Protein AF-A0A0C2YK80-F1 (afdb_monomer_lite)

Foldseek 3Di:
DVVVVVLVVLLLVLLCVVDVVSVDPDPDPPVVNVVVSLVSVLVVVVCCVVPVPPDDVVSVVSNVVVCPVPPPDDPDPPPDPDCPPVNVVVVVVVVVVVVVVVVVVVVVVVVVVVVVVD

pLDDT: mean 72.71, std 15.1, range [37.66, 96.31]

Radius of gyration: 19.35 Å; chains: 1; bounding box: 44×36×54 Å

Structure (mmCIF, N/CA/C/O backbone):
data_AF-A0A0C2YK80-F1
#
_entry.id   AF-A0A0C2YK80-F1
#
loop_
_atom_site.group_PDB
_atom_site.id
_atom_site.type_symbol
_atom_site.label_atom_id
_atom_site.label_alt_id
_atom_site.label_comp_id
_atom_site.label_asym_id
_atom_site.label_entity_id
_atom_site.label_seq_id
_atom_site.pdbx_PDB_ins_code
_atom_site.Cartn_x
_atom_site.Cartn_y
_atom_site.Cartn_z
_atom_site.occupancy
_atom_site.B_iso_or_equiv
_atom_site.auth_seq_id
_atom_site.auth_comp_id
_atom_site.auth_asym_id
_atom_site.auth_atom_id
_atom_site.pdbx_PDB_model_num
ATOM 1 N N . HIS A 1 1 ? 8.379 7.879 15.419 1.00 61.19 1 HIS A N 1
ATOM 2 C CA . HIS A 1 1 ? 7.006 7.508 15.015 1.00 61.19 1 HIS A CA 1
ATOM 3 C C . HIS A 1 1 ? 6.511 8.327 13.819 1.00 61.19 1 HIS A C 1
ATOM 5 O O . HIS A 1 1 ? 5.938 7.740 12.913 1.00 61.19 1 HIS A O 1
ATOM 11 N N . SER A 1 2 ? 6.777 9.640 13.772 1.00 68.56 2 SER A N 1
ATOM 12 C CA . SER A 1 2 ? 6.312 10.534 12.694 1.00 68.56 2 SER A CA 1
ATOM 13 C C . SER A 1 2 ? 6.993 10.328 11.333 1.00 68.56 2 SER A C 1
ATOM 15 O O . SER A 1 2 ? 6.353 10.506 10.308 1.00 68.56 2 SER A O 1
ATOM 17 N N . GLN A 1 3 ? 8.259 9.892 11.302 1.00 66.50 3 GLN A N 1
ATOM 18 C CA . GLN A 1 3 ? 8.981 9.648 10.042 1.00 66.50 3 GLN A CA 1
ATOM 19 C C . GLN A 1 3 ? 8.315 8.553 9.193 1.00 66.50 3 GLN A C 1
ATOM 21 O O . GLN A 1 3 ? 8.014 8.773 8.029 1.00 66.50 3 GLN A O 1
ATOM 26 N N . LEU A 1 4 ? 7.983 7.416 9.815 1.00 70.06 4 LEU A N 1
ATOM 27 C CA . LEU A 1 4 ? 7.330 6.291 9.142 1.00 70.06 4 LEU A CA 1
ATOM 28 C C . LEU A 1 4 ? 5.939 6.659 8.602 1.00 70.06 4 LEU A C 1
ATOM 30 O O . LEU A 1 4 ? 5.551 6.204 7.533 1.00 70.06 4 LEU A O 1
ATOM 34 N N . GLN A 1 5 ? 5.183 7.475 9.341 1.00 71.94 5 GLN A N 1
ATOM 35 C CA . GLN A 1 5 ? 3.874 7.950 8.883 1.00 71.94 5 GLN A CA 1
ATOM 36 C C . GLN A 1 5 ? 4.012 8.850 7.655 1.00 71.94 5 GLN A C 1
ATOM 38 O O . GLN A 1 5 ? 3.307 8.631 6.676 1.00 71.94 5 GLN A O 1
ATOM 43 N N . ASN A 1 6 ? 4.977 9.772 7.664 1.00 77.94 6 ASN A N 1
ATOM 44 C CA . ASN A 1 6 ? 5.269 10.619 6.509 1.00 77.94 6 ASN A CA 1
ATOM 45 C C . ASN A 1 6 ? 5.683 9.792 5.284 1.00 77.94 6 ASN A C 1
ATOM 47 O O . ASN A 1 6 ? 5.260 10.094 4.169 1.00 77.94 6 ASN A O 1
ATOM 51 N N . ASP A 1 7 ? 6.477 8.737 5.479 1.00 73.44 7 ASP A N 1
ATOM 52 C CA . ASP A 1 7 ? 6.898 7.860 4.385 1.00 73.44 7 ASP A CA 1
ATOM 53 C C . ASP A 1 7 ? 5.702 7.090 3.798 1.00 73.44 7 ASP A C 1
ATOM 55 O O . ASP A 1 7 ? 5.543 7.025 2.579 1.00 73.44 7 ASP A O 1
ATOM 59 N N . ILE A 1 8 ? 4.802 6.583 4.649 1.00 76.19 8 ILE A N 1
ATOM 60 C CA . ILE A 1 8 ? 3.567 5.906 4.224 1.00 76.19 8 ILE A CA 1
ATOM 61 C C . ILE A 1 8 ? 2.636 6.869 3.471 1.00 76.19 8 ILE A C 1
ATOM 63 O O . ILE A 1 8 ? 2.140 6.535 2.394 1.00 76.19 8 ILE A O 1
ATOM 67 N N . GLU A 1 9 ? 2.403 8.068 4.007 1.00 80.56 9 GLU A N 1
ATOM 68 C CA . GLU A 1 9 ? 1.575 9.094 3.363 1.00 80.56 9 GLU A CA 1
ATOM 69 C C . GLU A 1 9 ? 2.145 9.511 2.008 1.00 80.56 9 GLU A C 1
ATOM 71 O O . GLU A 1 9 ? 1.390 9.669 1.045 1.00 80.56 9 GLU A O 1
ATOM 76 N N . ARG A 1 10 ? 3.476 9.613 1.904 1.00 77.19 10 ARG A N 1
ATOM 77 C CA . ARG A 1 10 ? 4.156 9.916 0.645 1.00 77.19 10 ARG A CA 1
ATOM 78 C C . ARG A 1 10 ? 3.906 8.828 -0.392 1.00 77.19 10 ARG A C 1
ATOM 80 O O . ARG A 1 10 ? 3.477 9.160 -1.492 1.00 77.19 10 ARG A O 1
ATOM 87 N N . ILE A 1 11 ? 4.077 7.550 -0.044 1.00 79.50 11 ILE A N 1
ATOM 88 C CA . ILE A 1 11 ? 3.793 6.420 -0.952 1.00 79.50 11 ILE A CA 1
ATOM 89 C C . ILE A 1 11 ? 2.348 6.483 -1.461 1.00 79.50 11 ILE A C 1
ATOM 91 O O . ILE A 1 11 ? 2.104 6.396 -2.665 1.00 79.50 11 ILE A O 1
ATOM 95 N N . PHE A 1 12 ? 1.382 6.697 -0.563 1.00 78.69 12 PHE A N 1
ATOM 96 C CA . PHE A 1 12 ? -0.018 6.833 -0.961 1.00 78.69 12 PHE A CA 1
ATOM 97 C C . PHE A 1 12 ? -0.263 8.042 -1.866 1.00 78.69 12 PHE A C 1
ATOM 99 O O . PHE A 1 12 ? -1.056 7.941 -2.802 1.00 78.69 12 PHE A O 1
ATOM 106 N N . GLY A 1 13 ? 0.397 9.170 -1.604 1.00 79.81 13 GLY A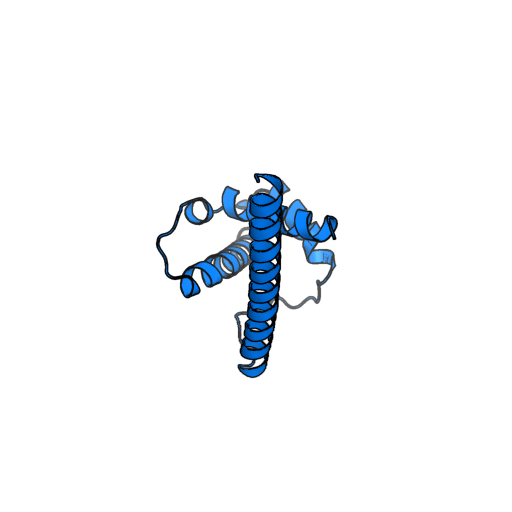 N 1
ATOM 107 C CA . GLY A 1 13 ? 0.304 10.373 -2.428 1.00 79.81 13 GLY A CA 1
ATOM 108 C C . GLY A 1 13 ? 0.787 10.133 -3.855 1.00 79.81 13 GLY A C 1
ATOM 109 O O . GLY A 1 13 ? 0.089 10.492 -4.804 1.00 79.81 13 GLY A O 1
ATOM 110 N N . VAL A 1 14 ? 1.928 9.460 -4.011 1.00 80.56 14 VAL A N 1
ATOM 111 C CA . VAL A 1 14 ? 2.475 9.160 -5.334 1.00 80.56 14 VAL A CA 1
ATOM 112 C C . VAL A 1 14 ? 1.567 8.189 -6.104 1.00 80.56 14 VAL A C 1
ATOM 114 O O . VAL A 1 14 ? 1.207 8.460 -7.249 1.00 80.56 14 VAL A O 1
ATOM 117 N N . ILE A 1 15 ? 1.109 7.104 -5.467 1.00 80.00 15 ILE A N 1
ATOM 118 C CA . ILE A 1 15 ? 0.209 6.126 -6.106 1.00 80.00 15 ILE A CA 1
ATOM 119 C C . ILE A 1 15 ? -1.104 6.783 -6.550 1.00 80.00 15 ILE A C 1
ATOM 121 O O . ILE A 1 15 ? -1.599 6.501 -7.637 1.00 80.00 15 ILE A O 1
ATOM 125 N N . LYS A 1 16 ? -1.668 7.682 -5.736 1.00 80.56 16 LYS A N 1
ATOM 126 C CA . LYS A 1 16 ? -2.908 8.407 -6.062 1.00 80.56 16 LYS A CA 1
ATOM 127 C C . LYS A 1 16 ? -2.759 9.387 -7.224 1.00 80.56 16 LYS A C 1
ATOM 129 O O . LYS A 1 16 ? -3.741 9.621 -7.930 1.00 80.56 16 LYS A O 1
ATOM 134 N N . LYS A 1 17 ? -1.568 9.970 -7.392 1.00 78.50 17 LYS A N 1
ATOM 135 C CA . LYS A 1 17 ? -1.242 10.911 -8.470 1.00 78.50 17 LYS A CA 1
ATOM 136 C C . LYS A 1 17 ? -1.084 10.197 -9.812 1.00 78.50 17 LYS A C 1
ATOM 138 O O . LYS A 1 17 ? -1.579 10.700 -10.813 1.00 78.50 17 LYS A O 1
ATOM 143 N N . GLU A 1 18 ? -0.441 9.031 -9.822 1.00 75.75 18 GLU A N 1
ATOM 144 C CA . GLU A 1 18 ? -0.236 8.237 -11.042 1.00 75.75 18 GLU A CA 1
ATOM 145 C C . GLU A 1 18 ? -1.467 7.418 -11.431 1.00 75.75 18 GLU A C 1
ATOM 147 O O . GLU A 1 18 ? -1.840 7.354 -12.599 1.00 75.75 18 GLU A O 1
ATOM 152 N N . PHE A 1 19 ? -2.150 6.824 -10.453 1.00 77.62 19 PHE A N 1
ATOM 153 C CA . PHE A 1 19 ? -3.298 5.965 -10.697 1.00 77.62 19 PHE A CA 1
ATOM 154 C C . PHE A 1 19 ? -4.559 6.614 -10.141 1.00 77.62 19 PHE A C 1
ATOM 156 O O . PHE A 1 19 ? -4.929 6.413 -8.984 1.00 77.62 19 PHE A O 1
ATOM 163 N N . ALA A 1 20 ? -5.286 7.334 -10.998 1.00 71.38 20 ALA A N 1
ATOM 164 C CA . ALA A 1 20 ? -6.559 7.965 -10.638 1.00 71.38 20 ALA A CA 1
ATOM 165 C C . ALA A 1 20 ? -7.573 6.973 -10.027 1.00 71.38 20 ALA A C 1
ATOM 167 O O . ALA A 1 20 ? -8.396 7.360 -9.199 1.00 71.38 20 ALA A O 1
ATOM 168 N N . MET A 1 21 ? -7.473 5.679 -10.367 1.00 72.00 21 MET A N 1
ATOM 169 C CA . MET A 1 21 ? -8.288 4.615 -9.766 1.00 72.00 21 MET A CA 1
ATOM 170 C C . MET A 1 21 ? -8.065 4.457 -8.251 1.00 72.00 21 MET A C 1
ATOM 172 O O . MET A 1 21 ? -8.997 4.100 -7.542 1.00 72.00 21 MET A O 1
ATOM 176 N N . ALA A 1 22 ? -6.866 4.757 -7.738 1.00 67.50 22 ALA A N 1
ATOM 177 C CA . ALA A 1 22 ? -6.555 4.716 -6.307 1.00 67.50 22 ALA A CA 1
ATOM 178 C C . ALA A 1 22 ? -7.169 5.892 -5.528 1.00 67.50 22 ALA A C 1
ATOM 180 O O . ALA A 1 22 ? -7.242 5.861 -4.298 1.00 67.50 22 ALA A O 1
ATOM 181 N N . SER A 1 23 ? -7.607 6.930 -6.243 1.00 65.31 23 SER A N 1
ATOM 182 C CA . SER A 1 23 ? -8.267 8.114 -5.688 1.00 65.31 23 SER A CA 1
ATOM 183 C C . SER A 1 23 ? -9.795 8.013 -5.724 1.00 65.31 23 SER A C 1
ATOM 185 O O . SER A 1 23 ? -10.476 8.816 -5.089 1.00 65.31 23 SER A O 1
ATOM 187 N N . GLN A 1 24 ? -10.351 7.033 -6.440 1.00 72.00 24 GLN A N 1
ATOM 188 C CA . GLN A 1 24 ? -11.792 6.808 -6.497 1.00 72.00 24 GLN A CA 1
ATOM 189 C C . GLN A 1 24 ? -12.244 5.900 -5.349 1.00 72.00 24 GLN A C 1
ATOM 191 O O . GLN A 1 24 ? -11.575 4.930 -4.997 1.00 72.00 24 GLN A O 1
ATOM 196 N N . ALA A 1 25 ? -13.406 6.205 -4.763 1.00 60.94 25 ALA A N 1
ATOM 197 C CA . ALA A 1 25 ? -14.040 5.355 -3.762 1.00 60.94 25 ALA A CA 1
ATOM 198 C C . ALA A 1 25 ? -14.510 4.058 -4.429 1.00 60.94 25 ALA A C 1
ATOM 200 O O . ALA A 1 25 ? -15.631 3.953 -4.929 1.00 60.94 25 ALA A O 1
ATOM 201 N N . CYS A 1 26 ? -13.630 3.068 -4.498 1.00 62.84 26 CYS A N 1
ATOM 202 C CA . CYS A 1 26 ? -13.992 1.797 -5.081 1.00 62.84 26 CYS A CA 1
ATOM 203 C C . CYS A 1 26 ? -14.849 0.986 -4.101 1.00 62.84 26 CYS A C 1
ATOM 205 O O . CYS A 1 26 ? -14.369 0.590 -3.036 1.00 62.84 26 CYS A O 1
ATOM 207 N N . ASN A 1 27 ? -16.085 0.667 -4.498 1.00 76.56 27 ASN A N 1
ATOM 208 C CA . ASN A 1 27 ? -16.996 -0.252 -3.797 1.00 76.56 27 ASN A CA 1
ATOM 209 C C . ASN A 1 27 ? -16.544 -1.724 -3.910 1.00 76.56 27 ASN A C 1
ATOM 211 O O . ASN A 1 27 ? -17.343 -2.617 -4.185 1.00 76.56 27 ASN A O 1
ATOM 215 N N . TYR A 1 28 ? -15.248 -1.988 -3.747 1.00 81.31 28 TYR A N 1
ATOM 216 C CA . TYR A 1 28 ? -14.724 -3.345 -3.715 1.00 81.31 28 TYR A CA 1
ATOM 217 C C . TYR A 1 28 ? -14.761 -3.905 -2.289 1.00 81.31 28 TYR A C 1
ATOM 219 O O . TYR A 1 28 ? -14.582 -3.157 -1.325 1.00 81.31 28 TYR A O 1
ATOM 227 N N . PRO A 1 29 ? -14.927 -5.229 -2.125 1.00 83.56 29 PRO A N 1
ATOM 228 C CA . PRO A 1 29 ? -14.756 -5.881 -0.834 1.00 83.56 29 PRO A CA 1
ATOM 229 C C . PRO A 1 29 ? -13.379 -5.578 -0.224 1.00 83.56 29 PRO A C 1
ATOM 231 O O . PRO A 1 29 ? -12.385 -5.482 -0.943 1.00 83.56 29 PRO A O 1
ATOM 234 N N . MET A 1 30 ? -13.294 -5.526 1.109 1.00 77.56 30 MET A N 1
ATOM 235 C CA . MET A 1 30 ? -12.058 -5.220 1.857 1.00 77.56 30 MET A CA 1
ATOM 236 C C . MET A 1 30 ? -10.845 -6.056 1.403 1.00 77.56 30 MET A C 1
ATOM 238 O O . MET A 1 30 ? -9.729 -5.554 1.302 1.00 77.56 30 MET A O 1
ATOM 242 N N . ARG A 1 31 ? -11.067 -7.338 1.074 1.00 79.69 31 ARG A N 1
ATOM 243 C CA . ARG A 1 31 ? -10.018 -8.234 0.553 1.00 79.69 31 ARG A CA 1
ATOM 244 C C . ARG A 1 31 ? -9.415 -7.725 -0.755 1.00 79.69 31 ARG A C 1
ATOM 246 O O . ARG A 1 31 ? -8.207 -7.797 -0.928 1.00 79.69 31 ARG A O 1
ATOM 253 N N . THR A 1 32 ? -10.253 -7.210 -1.645 1.00 77.69 32 THR A N 1
ATOM 254 C CA . THR A 1 32 ? -9.846 -6.658 -2.936 1.00 77.69 32 THR A CA 1
ATOM 255 C C . THR A 1 32 ? -9.184 -5.298 -2.746 1.00 77.69 32 THR A C 1
ATOM 257 O O . THR A 1 32 ? -8.119 -5.071 -3.306 1.00 77.69 32 THR A O 1
ATOM 260 N N . GLN A 1 33 ? -9.730 -4.426 -1.891 1.00 80.56 33 GLN A N 1
ATOM 261 C CA . GLN A 1 33 ? -9.112 -3.128 -1.580 1.00 80.56 33 GLN A CA 1
ATOM 262 C C . GLN A 1 33 ? -7.678 -3.280 -1.047 1.00 80.56 33 GLN A C 1
ATOM 264 O O . GLN A 1 33 ? -6.778 -2.566 -1.486 1.00 80.56 33 GLN A O 1
ATOM 269 N N . ALA A 1 34 ? -7.439 -4.269 -0.179 1.00 80.56 34 ALA A N 1
ATOM 270 C CA . ALA A 1 34 ? -6.107 -4.570 0.346 1.00 80.56 34 ALA A CA 1
ATOM 271 C C . ALA A 1 34 ? -5.103 -5.043 -0.726 1.00 80.56 34 ALA A C 1
ATOM 273 O O . ALA A 1 34 ? -3.898 -4.931 -0.519 1.00 80.56 34 ALA A O 1
ATOM 274 N N . GLN A 1 35 ? -5.578 -5.568 -1.861 1.00 82.88 35 GLN A N 1
ATOM 275 C CA . GLN A 1 35 ? -4.736 -6.044 -2.966 1.00 82.88 35 GLN A CA 1
ATOM 276 C C . GLN A 1 35 ? -4.432 -4.961 -4.007 1.00 82.88 35 GLN A C 1
ATOM 278 O O . GLN A 1 35 ? -3.433 -5.075 -4.714 1.00 82.88 35 GLN A O 1
ATOM 283 N N . ILE A 1 36 ? -5.249 -3.905 -4.084 1.00 83.19 36 ILE A N 1
ATOM 284 C CA . ILE A 1 36 ? -5.088 -2.832 -5.076 1.00 83.19 36 ILE A CA 1
ATOM 285 C C . ILE A 1 36 ? -3.764 -2.099 -4.873 1.00 83.19 36 ILE A C 1
ATOM 287 O O . ILE A 1 36 ? -3.008 -1.937 -5.822 1.00 83.19 36 ILE A O 1
ATOM 291 N N . ILE A 1 37 ? -3.450 -1.697 -3.640 1.00 79.69 37 ILE A N 1
ATOM 292 C CA . ILE A 1 37 ? -2.241 -0.910 -3.362 1.00 79.69 37 ILE A CA 1
ATOM 293 C C . ILE A 1 37 ? -0.958 -1.693 -3.707 1.00 79.69 37 ILE A C 1
ATOM 295 O O . ILE A 1 37 ? -0.158 -1.170 -4.481 1.00 79.69 37 ILE A O 1
ATOM 299 N N . PRO A 1 38 ? -0.768 -2.954 -3.260 1.00 79.62 38 PRO A N 1
ATOM 300 C CA . PRO A 1 38 ? 0.369 -3.768 -3.695 1.00 79.62 38 PRO A CA 1
ATOM 301 C C . PRO A 1 38 ? 0.437 -3.985 -5.212 1.00 79.62 38 PRO A C 1
ATOM 303 O O . PRO A 1 38 ? 1.526 -3.949 -5.781 1.00 79.62 38 PRO A O 1
ATOM 306 N N . ALA A 1 39 ? -0.705 -4.194 -5.876 1.00 83.69 39 ALA A N 1
ATOM 307 C CA . ALA A 1 39 ? -0.748 -4.386 -7.325 1.00 83.69 39 ALA A CA 1
ATOM 308 C C . ALA A 1 39 ? -0.303 -3.128 -8.087 1.00 83.69 39 ALA A C 1
ATOM 310 O O . ALA A 1 39 ? 0.443 -3.239 -9.056 1.00 83.69 39 ALA A O 1
ATOM 311 N N . LEU A 1 40 ? -0.700 -1.938 -7.625 1.00 84.19 40 LEU A N 1
ATOM 312 C CA . LEU A 1 40 ? -0.270 -0.666 -8.210 1.00 84.19 40 LEU A CA 1
ATOM 313 C C . LEU A 1 40 ? 1.221 -0.400 -7.978 1.00 84.19 40 LEU A C 1
ATOM 315 O O . LEU A 1 40 ? 1.902 0.038 -8.902 1.00 84.19 40 LEU A O 1
ATOM 319 N N . CYS A 1 41 ? 1.754 -0.730 -6.796 1.00 80.44 41 CYS A N 1
ATOM 320 C CA . CYS A 1 41 ? 3.197 -0.666 -6.549 1.00 80.44 41 CYS A CA 1
ATOM 321 C C . CYS A 1 41 ? 3.977 -1.574 -7.510 1.00 80.44 41 CYS A C 1
ATOM 323 O O . CYS A 1 41 ? 4.986 -1.158 -8.072 1.00 80.44 41 CYS A O 1
ATOM 325 N N . LEU A 1 42 ? 3.504 -2.807 -7.723 1.00 83.31 42 LEU A N 1
ATOM 326 C CA . LEU A 1 42 ? 4.125 -3.747 -8.658 1.00 83.31 42 LEU A CA 1
ATOM 327 C C . LEU A 1 42 ? 4.050 -3.250 -10.101 1.00 83.31 42 LEU A C 1
ATOM 329 O O . LEU A 1 42 ? 5.055 -3.290 -10.803 1.00 83.31 42 LEU A O 1
ATOM 333 N N . LEU A 1 43 ? 2.882 -2.768 -10.529 1.00 84.19 43 LEU A N 1
ATOM 334 C CA . LEU A 1 43 ? 2.687 -2.234 -11.874 1.00 84.19 43 LEU A CA 1
ATOM 335 C C . LEU A 1 43 ? 3.614 -1.045 -12.133 1.00 84.19 43 LEU A C 1
ATOM 337 O O . LEU A 1 43 ? 4.256 -0.986 -13.174 1.00 84.19 43 LEU A O 1
ATOM 341 N N . ARG A 1 44 ? 3.748 -0.141 -11.161 1.00 79.38 44 ARG A N 1
ATOM 342 C CA . ARG A 1 44 ? 4.692 0.971 -11.247 1.00 79.38 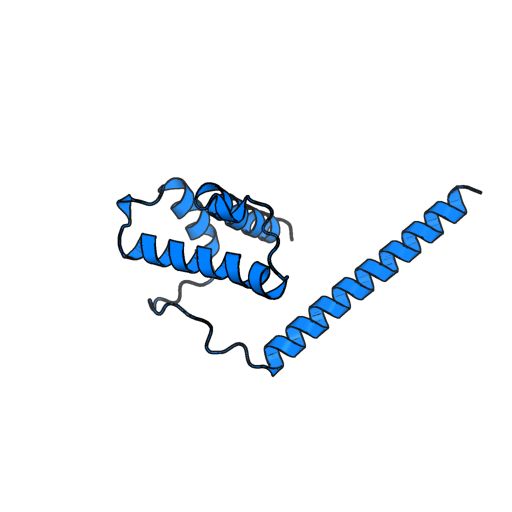44 ARG A CA 1
ATOM 343 C C . ARG A 1 44 ? 6.137 0.488 -11.340 1.00 79.38 44 ARG A C 1
ATOM 345 O O . ARG A 1 44 ? 6.877 0.964 -12.192 1.00 79.38 44 ARG A O 1
ATOM 352 N N . ASN A 1 45 ? 6.540 -0.453 -10.485 1.00 79.69 45 ASN A N 1
ATOM 353 C CA . ASN A 1 45 ? 7.892 -1.012 -10.526 1.00 79.69 45 ASN A CA 1
ATOM 354 C C . ASN A 1 45 ? 8.178 -1.677 -11.879 1.00 79.69 45 ASN A C 1
ATOM 356 O O . ASN A 1 45 ? 9.280 -1.555 -12.400 1.00 79.69 45 ASN A O 1
ATOM 360 N N . PHE A 1 46 ? 7.182 -2.344 -12.460 1.00 81.31 46 PHE A N 1
ATOM 361 C CA . PHE A 1 46 ? 7.277 -2.928 -13.791 1.00 81.31 46 PHE A CA 1
ATOM 362 C C . PHE A 1 46 ? 7.466 -1.855 -14.873 1.00 81.31 46 PHE A C 1
ATOM 364 O O . PHE A 1 46 ? 8.377 -1.981 -15.686 1.00 81.31 46 PHE A O 1
ATOM 371 N N . ILE A 1 47 ? 6.666 -0.783 -14.851 1.00 80.12 47 ILE A N 1
ATOM 372 C CA . IL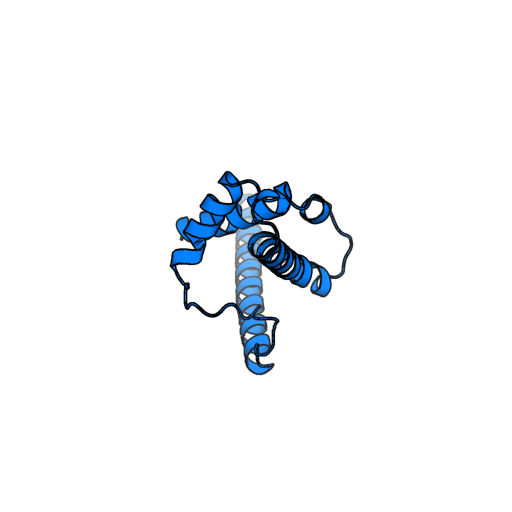E A 1 47 ? 6.806 0.339 -15.795 1.00 80.12 47 ILE A CA 1
ATOM 373 C C . ILE A 1 47 ? 8.192 0.977 -15.656 1.00 80.12 47 ILE A C 1
ATOM 375 O O . ILE A 1 47 ? 8.885 1.111 -16.649 1.00 80.12 47 ILE A O 1
ATOM 379 N N . LEU A 1 48 ? 8.673 1.241 -14.438 1.00 74.69 48 LEU A N 1
ATOM 380 C CA . LEU A 1 48 ? 10.014 1.800 -14.208 1.00 74.69 48 LEU A CA 1
ATOM 381 C C . LEU A 1 48 ? 11.157 0.952 -14.789 1.00 74.69 48 LEU A C 1
ATOM 383 O O . LEU A 1 48 ? 12.180 1.495 -15.196 1.00 74.69 48 LEU A O 1
ATOM 387 N N . VAL A 1 49 ? 11.014 -0.375 -14.791 1.00 76.44 49 VAL A N 1
ATOM 388 C CA . VAL A 1 49 ? 12.033 -1.291 -15.327 1.00 76.44 49 VAL A CA 1
ATOM 389 C C . VAL A 1 49 ? 12.003 -1.343 -16.855 1.00 76.44 49 VAL A C 1
ATOM 391 O O . VAL A 1 49 ? 13.049 -1.528 -17.477 1.00 76.44 49 VAL A O 1
ATOM 394 N N . HIS A 1 50 ? 10.822 -1.217 -17.461 1.00 76.31 50 HIS A N 1
ATOM 395 C CA . HIS A 1 50 ? 10.620 -1.458 -18.892 1.00 76.31 50 HIS A CA 1
ATOM 396 C C . HIS A 1 50 ? 10.447 -0.189 -19.734 1.00 76.31 50 HIS A C 1
ATOM 398 O O . HIS A 1 50 ? 10.699 -0.241 -20.935 1.00 76.31 50 HIS A O 1
ATOM 404 N N . ASP A 1 51 ? 10.048 0.919 -19.118 1.00 76.50 51 ASP A N 1
ATOM 405 C CA . ASP A 1 51 ? 9.851 2.229 -19.734 1.00 76.50 51 ASP A CA 1
ATOM 406 C C . ASP A 1 51 ? 10.101 3.350 -18.698 1.00 76.50 51 ASP A C 1
ATOM 408 O O . ASP A 1 51 ? 9.168 3.909 -18.112 1.00 76.50 51 ASP A O 1
ATOM 412 N N . PRO A 1 52 ? 11.377 3.641 -18.385 1.00 67.50 52 PRO A N 1
ATOM 413 C CA . PRO A 1 52 ? 11.733 4.620 -17.360 1.00 67.50 52 PRO A CA 1
ATOM 414 C C . PRO A 1 52 ? 11.382 6.066 -17.745 1.00 67.50 52 PRO A C 1
ATOM 416 O O . PRO A 1 52 ? 11.276 6.903 -16.850 1.00 67.50 52 PRO A O 1
ATOM 419 N N . ASP A 1 53 ? 11.174 6.352 -19.035 1.00 72.31 53 ASP A N 1
ATOM 420 C CA . ASP A 1 53 ? 10.869 7.693 -19.548 1.00 72.31 53 ASP A CA 1
ATOM 421 C C . ASP A 1 53 ? 9.383 8.073 -19.367 1.00 72.31 53 ASP A C 1
ATOM 423 O O . ASP A 1 53 ? 9.037 9.256 -19.383 1.00 72.31 53 ASP A O 1
ATOM 427 N N . ASP A 1 54 ? 8.500 7.088 -19.152 1.00 68.56 54 ASP A N 1
ATOM 428 C CA . ASP A 1 54 ? 7.058 7.284 -18.921 1.00 68.56 54 ASP A CA 1
ATOM 429 C C . ASP A 1 54 ? 6.730 7.652 -17.456 1.00 68.56 54 ASP A C 1
ATOM 431 O O . ASP A 1 54 ? 5.593 7.984 -17.110 1.00 68.56 54 ASP A O 1
ATOM 435 N N . VAL A 1 55 ? 7.725 7.624 -16.558 1.00 67.31 55 VAL A N 1
ATOM 436 C CA . VAL A 1 55 ? 7.523 7.875 -15.124 1.00 67.31 55 VAL A CA 1
ATOM 437 C C . VAL A 1 55 ? 8.113 9.214 -14.704 1.00 67.31 55 VAL A C 1
ATOM 439 O O . VAL A 1 55 ? 9.263 9.547 -14.970 1.00 67.31 55 VAL A O 1
ATOM 442 N N . ASN A 1 56 ? 7.323 9.989 -13.964 1.00 67.88 56 ASN A N 1
ATOM 443 C CA . ASN A 1 56 ? 7.717 11.309 -13.493 1.00 67.88 56 ASN A CA 1
ATOM 444 C C . ASN A 1 56 ? 8.907 11.206 -12.510 1.00 67.88 56 ASN A C 1
ATOM 446 O O . ASN A 1 56 ? 8.754 10.711 -11.392 1.00 67.88 56 ASN A O 1
ATOM 450 N N . GLU A 1 57 ? 10.093 11.692 -12.894 1.00 63.50 57 GLU A N 1
ATOM 451 C CA . GLU A 1 57 ? 11.347 11.521 -12.131 1.00 63.50 57 GLU A CA 1
ATOM 452 C C . GLU A 1 57 ? 11.257 11.995 -10.665 1.00 63.50 57 GLU A C 1
ATOM 454 O O . GLU A 1 57 ? 11.837 11.390 -9.758 1.00 63.50 57 GLU A O 1
ATOM 459 N N . SER A 1 58 ? 10.473 13.048 -10.402 1.00 63.31 58 SER A N 1
ATOM 460 C CA . SER A 1 58 ? 10.234 13.584 -9.052 1.00 63.31 58 SER A CA 1
ATOM 461 C C . SER A 1 58 ? 9.510 12.589 -8.129 1.00 63.31 58 SER A C 1
ATOM 463 O O . SER A 1 58 ? 9.781 12.526 -6.923 1.00 63.31 58 SER A O 1
ATOM 465 N N . ASP A 1 59 ? 8.613 11.786 -8.694 1.00 65.56 59 ASP A N 1
ATOM 466 C CA . ASP A 1 59 ? 7.844 10.762 -7.989 1.00 65.56 59 ASP A CA 1
ATOM 467 C C . ASP A 1 59 ? 8.709 9.502 -7.745 1.00 65.56 59 ASP A C 1
ATOM 469 O O . ASP A 1 59 ? 8.593 8.824 -6.722 1.00 65.56 59 ASP A O 1
ATOM 473 N N . THR A 1 60 ? 9.669 9.237 -8.635 1.00 64.56 60 THR A N 1
ATOM 474 C CA . THR A 1 60 ? 10.658 8.155 -8.501 1.00 64.56 60 THR A CA 1
ATOM 475 C C . THR A 1 60 ? 11.679 8.440 -7.397 1.00 64.56 60 THR A C 1
ATOM 477 O O . THR A 1 60 ? 11.919 7.585 -6.542 1.00 64.56 60 THR A O 1
ATOM 480 N N . ALA A 1 61 ? 12.225 9.660 -7.335 1.00 61.47 61 ALA A N 1
ATOM 481 C CA . ALA A 1 61 ? 13.156 10.066 -6.278 1.00 61.47 61 ALA A CA 1
ATOM 482 C C . ALA A 1 61 ? 12.513 10.011 -4.880 1.00 61.47 61 ALA A C 1
ATOM 484 O O . ALA A 1 61 ? 13.138 9.599 -3.902 1.00 61.47 61 ALA A O 1
ATOM 485 N N . SER A 1 62 ? 11.232 10.373 -4.781 1.00 61.78 62 SER A N 1
ATOM 486 C CA . SER A 1 62 ? 10.494 10.340 -3.519 1.00 61.78 62 SER A CA 1
ATOM 487 C C . SER A 1 62 ? 10.158 8.919 -3.048 1.00 61.78 62 SER A C 1
ATOM 489 O O . SER A 1 62 ? 10.094 8.693 -1.842 1.00 61.78 62 SER A O 1
ATOM 491 N N . MET A 1 63 ? 10.022 7.924 -3.925 1.00 63.38 63 MET A N 1
ATOM 492 C CA . MET A 1 63 ? 9.918 6.520 -3.492 1.00 63.38 63 MET A CA 1
ATOM 493 C C . MET A 1 63 ? 11.277 5.855 -3.238 1.00 63.38 63 MET A C 1
ATOM 495 O O . MET A 1 63 ? 11.395 5.066 -2.299 1.00 63.38 63 MET A O 1
ATOM 499 N N . ALA A 1 64 ? 12.327 6.223 -3.979 1.00 60.41 64 ALA A N 1
ATOM 500 C CA . ALA A 1 64 ? 13.684 5.708 -3.767 1.00 60.41 64 ALA A CA 1
ATOM 501 C C . ALA A 1 64 ? 14.221 6.009 -2.355 1.00 60.41 64 ALA A C 1
ATOM 503 O O . ALA A 1 64 ? 14.828 5.144 -1.729 1.00 60.41 64 ALA A O 1
ATOM 504 N N . LEU A 1 65 ? 13.901 7.187 -1.806 1.00 55.22 65 LEU A N 1
ATOM 505 C CA . LEU A 1 65 ? 14.242 7.569 -0.429 1.00 55.22 65 LEU A CA 1
ATOM 506 C C . LEU A 1 65 ? 13.570 6.697 0.652 1.00 55.22 65 LEU A C 1
ATOM 508 O O . LEU A 1 65 ? 14.005 6.723 1.797 1.00 55.22 65 LEU A O 1
ATOM 512 N N . VAL A 1 66 ? 12.510 5.949 0.319 1.00 54.62 66 VAL A N 1
ATOM 513 C CA . VAL A 1 66 ? 11.900 4.952 1.225 1.00 54.62 66 VAL A CA 1
ATOM 514 C C . VAL A 1 66 ? 12.567 3.579 1.055 1.00 54.62 66 VAL A C 1
ATOM 516 O O . VAL A 1 66 ? 12.668 2.804 2.004 1.00 54.62 66 VAL A O 1
ATOM 519 N N . ASN A 1 67 ? 13.048 3.275 -0.154 1.00 50.31 67 ASN A N 1
ATOM 520 C CA . ASN A 1 67 ? 13.579 1.965 -0.531 1.00 50.31 67 ASN A CA 1
ATOM 521 C C . ASN A 1 67 ? 15.030 1.707 -0.070 1.00 50.31 67 ASN A C 1
ATOM 523 O O . ASN A 1 67 ? 15.470 0.558 -0.058 1.00 50.31 67 ASN A O 1
ATOM 527 N N . ASP A 1 68 ? 15.762 2.737 0.369 1.00 42.81 68 ASP A N 1
ATOM 528 C CA . ASP A 1 68 ? 17.151 2.616 0.861 1.00 42.81 68 ASP A CA 1
ATOM 529 C C . ASP A 1 68 ? 17.286 1.728 2.122 1.00 42.81 68 ASP A C 1
ATOM 531 O O . ASP A 1 68 ? 18.376 1.363 2.546 1.00 42.81 68 ASP A O 1
ATOM 535 N N . SER A 1 69 ? 16.164 1.298 2.708 1.00 46.53 69 SER A N 1
ATOM 536 C CA . SER A 1 69 ? 16.158 0.343 3.822 1.00 46.53 69 SER A CA 1
ATOM 537 C C . SER A 1 69 ? 16.192 -1.135 3.395 1.00 46.53 69 SER A C 1
ATOM 539 O O . SER A 1 69 ? 16.396 -1.990 4.257 1.00 46.53 69 SER A O 1
ATOM 541 N N . GLN A 1 70 ? 15.971 -1.479 2.115 1.00 47.47 70 GLN A N 1
ATOM 542 C CA . GLN A 1 70 ? 15.839 -2.881 1.665 1.00 47.47 70 GLN A CA 1
ATOM 543 C C . GLN A 1 70 ? 16.347 -3.160 0.238 1.00 47.47 70 GLN A C 1
ATOM 545 O O . GLN A 1 70 ? 15.859 -4.072 -0.430 1.00 47.47 70 GLN A O 1
ATOM 550 N N . ALA A 1 71 ? 17.363 -2.442 -0.240 1.00 40.72 71 ALA A N 1
ATOM 551 C CA . ALA A 1 71 ? 18.004 -2.766 -1.515 1.00 40.72 71 ALA A CA 1
ATOM 552 C C . ALA A 1 71 ? 18.902 -4.018 -1.400 1.00 40.72 71 ALA A C 1
ATOM 554 O O . ALA A 1 71 ? 20.127 -3.932 -1.471 1.00 40.72 71 ALA A O 1
ATOM 555 N N . ASN A 1 72 ? 18.299 -5.203 -1.236 1.00 38.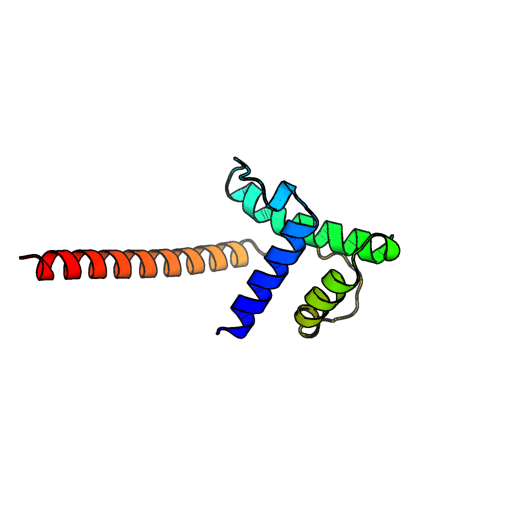75 72 ASN A N 1
ATOM 556 C CA . ASN A 1 72 ? 18.945 -6.436 -1.669 1.00 38.75 72 ASN A CA 1
ATOM 557 C C . ASN A 1 72 ? 18.618 -6.627 -3.150 1.00 38.75 72 ASN A C 1
ATOM 559 O O . ASN A 1 72 ? 17.469 -6.808 -3.551 1.00 38.75 72 ASN A O 1
ATOM 563 N N . GLN A 1 73 ? 19.662 -6.487 -3.951 1.00 46.44 73 GLN A N 1
ATOM 564 C CA . GLN A 1 73 ? 19.659 -6.504 -5.400 1.00 46.44 73 GLN A CA 1
ATOM 565 C C . GLN A 1 73 ? 19.294 -7.905 -5.885 1.00 46.44 73 GLN A C 1
ATOM 567 O O . GLN A 1 73 ? 20.170 -8.751 -5.941 1.00 46.44 73 GLN A O 1
ATOM 572 N N . ASN A 1 74 ? 18.028 -8.153 -6.214 1.00 39.69 74 ASN A N 1
ATOM 573 C CA . ASN A 1 74 ? 17.611 -9.221 -7.122 1.00 39.69 74 ASN A CA 1
ATOM 574 C C . ASN A 1 74 ? 16.229 -8.849 -7.664 1.00 39.69 74 ASN A C 1
ATOM 576 O O . ASN A 1 74 ? 15.252 -8.825 -6.922 1.00 39.69 74 ASN A O 1
ATOM 580 N N . GLY A 1 75 ? 16.166 -8.520 -8.955 1.00 41.47 75 GLY A N 1
ATOM 581 C CA . GLY A 1 75 ? 14.953 -8.144 -9.686 1.00 41.47 75 GLY A CA 1
ATOM 582 C C . GLY A 1 75 ? 13.977 -9.301 -9.907 1.00 41.47 75 GLY A C 1
ATOM 583 O O . GLY A 1 75 ? 13.511 -9.505 -11.022 1.00 41.47 75 GLY A O 1
ATOM 584 N N . GLU A 1 76 ? 13.657 -10.058 -8.861 1.00 37.66 76 GLU A N 1
ATOM 585 C CA . GLU A 1 76 ? 12.447 -10.867 -8.830 1.00 37.66 76 GLU A CA 1
ATOM 586 C C . GLU A 1 76 ? 11.334 -10.004 -8.249 1.00 37.66 76 GLU A C 1
ATOM 588 O O . GLU A 1 76 ? 11.365 -9.602 -7.084 1.00 37.66 76 GLU A O 1
ATOM 593 N N . ALA A 1 77 ? 10.332 -9.713 -9.076 1.00 42.59 77 ALA A N 1
ATOM 594 C CA . ALA A 1 77 ? 9.045 -9.250 -8.597 1.00 42.59 77 ALA A CA 1
ATOM 595 C C . ALA A 1 77 ? 8.544 -10.265 -7.559 1.00 42.59 77 ALA A C 1
ATOM 597 O O . ALA A 1 77 ? 8.050 -11.334 -7.918 1.00 42.59 77 ALA A O 1
ATOM 598 N N . PHE A 1 78 ? 8.714 -9.948 -6.272 1.00 44.91 78 PHE A N 1
ATOM 599 C CA . PHE A 1 78 ? 8.247 -10.753 -5.148 1.00 44.91 78 PHE A CA 1
ATOM 600 C C . PHE A 1 78 ? 6.715 -10.702 -5.107 1.00 44.91 78 PHE A C 1
ATOM 602 O O . PHE A 1 78 ? 6.082 -10.031 -4.292 1.00 44.91 78 PHE A O 1
ATOM 609 N N . ILE A 1 79 ? 6.097 -11.412 -6.046 1.00 42.91 79 ILE A N 1
ATOM 610 C CA . ILE A 1 79 ? 4.695 -11.779 -6.015 1.00 42.91 79 ILE A CA 1
ATOM 611 C C . ILE A 1 79 ? 4.584 -12.881 -4.971 1.00 42.91 79 ILE A C 1
ATOM 613 O O . ILE A 1 79 ? 4.753 -14.053 -5.274 1.00 42.91 79 ILE A O 1
ATOM 617 N N . GLY A 1 80 ? 4.299 -12.490 -3.730 1.00 47.16 80 GLY A N 1
ATOM 618 C CA . GLY A 1 80 ? 3.335 -13.189 -2.878 1.00 47.16 80 GLY A CA 1
ATOM 619 C C . GLY A 1 80 ? 3.499 -14.695 -2.632 1.00 47.16 80 GLY A C 1
ATOM 620 O O . GLY A 1 80 ? 2.550 -15.307 -2.146 1.00 47.16 80 GLY A O 1
ATOM 621 N N . THR A 1 81 ? 4.645 -15.318 -2.888 1.00 51.56 81 THR A N 1
ATOM 622 C CA . THR A 1 81 ? 4.915 -16.689 -2.451 1.00 51.56 81 THR A CA 1
ATOM 623 C C . THR A 1 81 ? 5.635 -16.638 -1.114 1.00 51.56 81 THR A C 1
ATOM 625 O O . THR A 1 81 ? 6.855 -16.755 -1.054 1.00 51.56 81 THR A O 1
ATOM 628 N N . GLY A 1 82 ? 4.889 -16.452 -0.019 1.00 53.62 82 GLY A N 1
ATOM 629 C CA . GLY A 1 82 ? 5.470 -16.755 1.292 1.00 53.62 82 GLY A CA 1
ATOM 630 C C . GLY A 1 82 ? 4.918 -16.082 2.539 1.00 53.62 82 GLY A C 1
ATOM 631 O O . GLY A 1 82 ? 5.520 -16.273 3.592 1.00 53.62 82 GLY A O 1
ATOM 632 N N . VAL A 1 83 ? 3.793 -15.357 2.522 1.00 54.16 83 VAL A N 1
ATOM 633 C CA . VAL A 1 83 ? 3.117 -15.104 3.809 1.00 54.16 83 VAL A CA 1
ATOM 634 C C . VAL A 1 83 ? 2.456 -16.415 4.218 1.00 54.16 83 VAL A C 1
ATOM 636 O O . VAL A 1 83 ? 1.362 -16.748 3.763 1.00 54.16 83 VAL A O 1
ATOM 639 N N . SER A 1 84 ? 3.165 -17.202 5.032 1.00 70.81 84 SER A N 1
ATOM 640 C CA . SER A 1 84 ? 2.637 -18.445 5.596 1.00 70.81 84 SER A CA 1
ATOM 641 C C . SER A 1 84 ? 1.263 -18.181 6.208 1.00 70.81 84 SER A C 1
ATOM 643 O O . SER A 1 84 ? 1.037 -17.127 6.805 1.00 70.81 84 SER A O 1
ATOM 645 N N . ARG A 1 85 ? 0.338 -19.146 6.118 1.00 69.31 85 ARG A N 1
ATOM 646 C CA . ARG A 1 85 ? -0.966 -19.038 6.797 1.00 69.31 85 ARG A CA 1
ATOM 647 C C . ARG A 1 85 ? -0.793 -18.680 8.273 1.00 69.31 85 ARG A C 1
ATOM 649 O O . ARG A 1 85 ? -1.573 -17.895 8.792 1.00 69.31 85 ARG A O 1
ATOM 656 N N . ALA A 1 86 ? 0.260 -19.192 8.912 1.00 71.62 86 ALA A N 1
ATOM 657 C CA . ALA A 1 86 ? 0.611 -18.840 10.282 1.00 71.62 86 ALA A CA 1
ATOM 658 C C . ALA A 1 86 ? 0.932 -17.344 10.439 1.00 71.62 86 ALA A C 1
ATOM 660 O O . ALA A 1 86 ? 0.456 -16.713 11.377 1.00 71.62 86 ALA A O 1
ATOM 661 N N . GLU A 1 87 ? 1.683 -16.762 9.505 1.00 78.19 87 GLU A N 1
ATOM 662 C CA . GLU A 1 87 ? 2.024 -15.339 9.517 1.00 78.19 87 GLU A CA 1
ATOM 663 C C . GLU A 1 87 ? 0.804 -14.456 9.263 1.00 78.19 87 GLU A C 1
ATOM 665 O O . GLU A 1 87 ? 0.583 -13.474 9.966 1.00 78.19 87 GLU A O 1
ATOM 670 N N . SER A 1 88 ? -0.058 -14.862 8.330 1.00 75.25 88 SER A N 1
ATOM 671 C CA . SER A 1 88 ? -1.316 -14.163 8.066 1.00 75.25 88 SER A CA 1
ATOM 672 C C . SER A 1 88 ? -2.242 -14.178 9.290 1.00 75.25 88 SER A C 1
ATOM 674 O O . SER A 1 88 ? -2.813 -13.146 9.641 1.00 75.25 88 SER A O 1
ATOM 676 N N . THR A 1 89 ? -2.336 -15.315 9.990 1.00 79.88 89 THR A N 1
ATOM 677 C CA . THR A 1 89 ? -3.107 -15.438 11.236 1.00 79.88 89 THR A CA 1
ATOM 678 C C . THR A 1 89 ? -2.510 -14.594 12.360 1.00 79.88 89 THR A C 1
ATOM 680 O O . THR A 1 89 ? -3.256 -13.914 13.061 1.00 79.88 89 THR A O 1
ATOM 683 N N . ARG A 1 90 ? -1.178 -14.578 12.520 1.00 84.69 90 ARG A N 1
ATOM 684 C CA . ARG A 1 90 ? -0.505 -13.724 13.514 1.00 84.69 90 ARG A CA 1
ATOM 685 C C . ARG A 1 90 ? -0.763 -12.244 13.251 1.00 84.69 90 ARG A C 1
ATOM 687 O O . ARG A 1 90 ? -1.150 -11.521 14.165 1.00 84.69 90 ARG A O 1
ATOM 694 N N . ALA A 1 91 ? -0.621 -11.810 12.001 1.00 76.81 91 ALA A N 1
ATOM 695 C CA . ALA A 1 91 ? -0.892 -10.433 11.607 1.00 76.81 91 ALA A CA 1
ATOM 696 C C . ALA A 1 91 ? -2.369 -10.052 11.807 1.00 76.81 91 ALA A C 1
ATOM 698 O O . ALA A 1 91 ? -2.661 -8.932 12.221 1.00 76.81 91 ALA A O 1
ATOM 699 N N . ALA A 1 92 ? -3.304 -10.972 11.543 1.00 82.44 92 ALA A N 1
ATOM 700 C CA . ALA A 1 92 ? -4.725 -10.758 11.811 1.00 82.44 92 ALA A CA 1
ATOM 701 C C . ALA A 1 92 ? -4.997 -10.581 13.312 1.00 82.44 92 ALA A C 1
ATOM 703 O O . ALA A 1 92 ? -5.562 -9.563 13.697 1.00 82.44 92 ALA A O 1
ATOM 704 N N . ALA A 1 93 ? -4.499 -11.491 14.155 1.00 89.50 93 ALA A N 1
ATOM 705 C CA . ALA A 1 93 ? -4.661 -11.402 15.606 1.00 89.50 93 ALA A CA 1
ATOM 706 C C . ALA A 1 93 ? -4.055 -10.110 16.186 1.00 89.50 93 ALA A C 1
ATOM 708 O O . ALA A 1 93 ? -4.633 -9.480 17.073 1.00 89.50 93 ALA A O 1
ATOM 709 N N . TYR A 1 94 ? -2.908 -9.677 15.655 1.00 89.88 94 TYR A N 1
ATOM 710 C CA . TYR A 1 94 ? -2.282 -8.420 16.056 1.00 89.88 94 TYR A CA 1
ATOM 711 C C . TYR A 1 94 ? -3.151 -7.203 15.706 1.00 89.88 94 TYR A C 1
ATOM 713 O O . TYR A 1 94 ? -3.368 -6.336 16.553 1.00 89.88 94 TYR A O 1
ATOM 721 N N . ARG A 1 95 ? -3.715 -7.157 14.490 1.00 91.00 95 ARG A N 1
ATOM 722 C CA . ARG A 1 95 ? -4.655 -6.094 14.096 1.00 91.00 95 ARG A CA 1
ATOM 723 C C . ARG A 1 95 ? -5.919 -6.092 14.952 1.00 91.00 95 ARG A C 1
ATOM 725 O O . ARG A 1 95 ? -6.344 -5.018 15.368 1.00 91.00 95 ARG A O 1
ATOM 732 N N . ASP A 1 96 ? -6.472 -7.261 15.255 1.00 93.31 96 ASP A N 1
ATOM 733 C CA . ASP A 1 96 ? -7.668 -7.380 16.097 1.00 93.31 96 ASP A CA 1
ATOM 734 C C . ASP A 1 96 ? -7.399 -6.895 17.527 1.00 93.31 96 ASP A C 1
ATOM 736 O O . ASP A 1 96 ? -8.242 -6.236 18.134 1.00 93.31 96 ASP A O 1
ATOM 740 N N . THR A 1 97 ? -6.192 -7.139 18.044 1.00 95.25 97 THR A N 1
ATOM 741 C CA . THR A 1 97 ? -5.763 -6.627 19.354 1.00 95.25 97 THR A CA 1
ATOM 742 C C . THR A 1 97 ? -5.727 -5.100 19.359 1.00 95.25 97 THR A C 1
ATOM 744 O O . THR A 1 97 ? -6.266 -4.468 20.265 1.00 95.25 97 THR A O 1
ATOM 747 N N . ILE A 1 98 ? -5.146 -4.490 18.320 1.00 94.19 98 ILE A N 1
ATOM 748 C CA . ILE A 1 98 ? -5.114 -3.029 18.174 1.00 94.19 98 ILE A CA 1
ATOM 749 C C . ILE A 1 98 ? -6.535 -2.469 18.077 1.00 94.19 98 ILE A C 1
ATOM 751 O O . ILE A 1 98 ? -6.861 -1.525 18.792 1.00 94.19 98 ILE A O 1
ATOM 755 N N . ALA A 1 99 ? -7.387 -3.063 17.239 1.00 92.12 99 ALA A N 1
ATOM 756 C CA . ALA A 1 99 ? -8.767 -2.622 17.065 1.00 92.12 99 ALA A CA 1
ATOM 757 C C . ALA A 1 99 ? -9.565 -2.712 18.374 1.00 92.12 99 ALA A C 1
ATOM 759 O O . ALA A 1 99 ? -10.295 -1.784 18.714 1.00 92.12 99 ALA A O 1
ATOM 760 N N . THR A 1 100 ? -9.372 -3.790 19.138 1.00 95.38 100 THR A N 1
ATOM 761 C CA . THR A 1 100 ? -10.007 -3.975 20.450 1.00 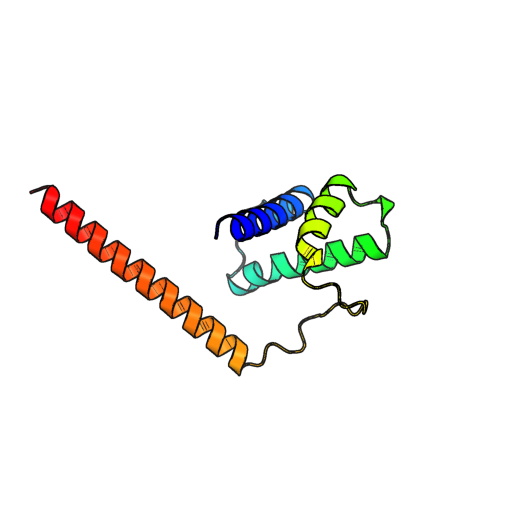95.38 100 THR A CA 1
ATOM 762 C C . THR A 1 100 ? -9.542 -2.909 21.436 1.00 95.38 100 THR A C 1
ATOM 764 O O . THR A 1 100 ? -10.370 -2.272 22.078 1.00 95.38 100 THR A O 1
ATOM 767 N N . ASN A 1 101 ? -8.235 -2.648 21.511 1.00 96.31 101 ASN A N 1
ATOM 768 C CA . ASN A 1 101 ? -7.696 -1.616 22.397 1.00 96.31 101 ASN A CA 1
ATOM 769 C C . ASN A 1 101 ? -8.227 -0.225 22.031 1.00 96.31 101 ASN A C 1
ATOM 771 O O . ASN A 1 101 ? -8.665 0.516 22.907 1.00 96.31 101 ASN A O 1
ATOM 775 N N . MET A 1 102 ? -8.247 0.109 20.736 1.00 95.25 102 MET A N 1
ATOM 776 C CA . MET A 1 102 ? -8.810 1.371 20.251 1.00 95.25 102 MET A CA 1
ATOM 777 C C . MET A 1 102 ? -10.294 1.506 20.602 1.00 95.25 102 MET A C 1
ATOM 779 O O . MET A 1 102 ? -10.730 2.580 21.013 1.00 95.25 102 MET A O 1
ATOM 783 N N . TRP A 1 103 ? -11.063 0.425 20.461 1.00 94.62 103 TRP A N 1
ATOM 784 C CA . TRP A 1 103 ? -12.482 0.400 20.800 1.00 94.62 103 TRP A CA 1
ATOM 785 C C . TRP A 1 103 ? -12.725 0.618 22.296 1.00 94.62 103 TRP A C 1
ATOM 787 O O . TRP A 1 103 ? -13.552 1.450 22.662 1.00 94.62 103 TRP A O 1
ATOM 797 N N . THR A 1 104 ? -11.972 -0.058 23.163 1.00 95.81 104 THR A N 1
ATOM 798 C CA . THR A 1 104 ? -12.083 0.117 24.617 1.00 95.81 104 THR A CA 1
ATOM 799 C C . THR A 1 104 ? -11.747 1.548 25.031 1.00 95.81 104 THR A C 1
ATOM 801 O O . THR A 1 104 ? -12.538 2.183 25.724 1.00 95.81 104 THR A O 1
ATOM 804 N N . SER A 1 105 ? -10.640 2.110 24.533 1.00 95.19 105 SER A N 1
ATOM 805 C CA . SER A 1 105 ? -10.280 3.506 24.817 1.00 95.19 105 SER A CA 1
ATOM 806 C C . SER A 1 105 ? -11.338 4.497 24.326 1.00 95.19 105 SER A C 1
ATOM 808 O O . SER A 1 105 ? -11.595 5.509 24.976 1.00 95.19 105 SER A O 1
ATOM 810 N N . TYR A 1 106 ? -11.990 4.210 23.197 1.00 93.62 106 TYR A N 1
ATOM 811 C CA . TYR A 1 106 ? -13.107 5.018 22.713 1.00 93.62 106 TYR A CA 1
ATOM 812 C C . TYR A 1 106 ? -14.316 4.959 23.661 1.00 93.62 106 TYR A C 1
ATOM 814 O O . TYR A 1 106 ? -14.894 5.997 23.981 1.00 93.62 106 TYR A O 1
ATOM 822 N N . GLN A 1 107 ? -14.677 3.774 24.158 1.00 94.19 107 GLN A N 1
ATOM 823 C CA . GLN A 1 107 ? -15.776 3.610 25.117 1.00 94.19 107 GLN A CA 1
ATOM 824 C C . GLN A 1 107 ? -15.511 4.320 26.454 1.00 94.19 107 GLN A C 1
ATOM 826 O O . GLN A 1 107 ? -16.424 4.927 27.025 1.00 94.19 107 GLN A O 1
ATOM 831 N N . GLU A 1 108 ? -14.270 4.280 26.938 1.00 92.56 108 GLU A N 1
ATOM 832 C CA . GLU A 1 108 ? -13.836 5.005 28.138 1.00 92.56 108 GLU A CA 1
ATOM 833 C C . GLU A 1 108 ? -13.965 6.520 27.947 1.00 92.56 108 GLU A C 1
ATOM 835 O O . GLU A 1 108 ? -14.526 7.214 28.796 1.00 92.56 108 GLU A O 1
ATOM 840 N N . GLU A 1 109 ? -13.518 7.035 26.801 1.00 92.44 109 GLU A N 1
ATOM 841 C CA . GLU A 1 109 ? -13.622 8.456 26.471 1.00 92.44 109 GLU A CA 1
ATOM 842 C C . GLU A 1 109 ? -15.083 8.908 26.325 1.00 92.44 109 GLU A C 1
ATOM 844 O O . GLU A 1 109 ? -15.445 9.991 26.793 1.00 92.44 109 GLU A O 1
ATOM 849 N N . CYS A 1 110 ? -15.946 8.081 25.731 1.00 89.06 110 CYS A N 1
ATOM 850 C CA . CYS A 1 110 ? -17.384 8.340 25.687 1.00 89.06 110 CYS A CA 1
ATOM 851 C C . CYS A 1 110 ? -17.974 8.423 27.099 1.00 89.06 110 CYS A C 1
ATOM 853 O O . CYS A 1 110 ? -18.621 9.416 27.420 1.00 89.06 110 CYS A O 1
ATOM 855 N N . SER A 1 111 ? -17.678 7.445 27.959 1.00 85.94 111 SER A N 1
ATOM 856 C CA . SER A 1 111 ? -18.151 7.416 29.351 1.00 85.94 111 SER A CA 1
ATOM 857 C C . SER A 1 111 ? -17.680 8.640 30.144 1.00 85.94 111 SER A C 1
ATOM 859 O O . SER A 1 111 ? -18.465 9.266 30.855 1.00 85.94 111 SER A O 1
ATOM 861 N N . ARG A 1 112 ? -16.415 9.044 29.968 1.00 88.00 112 ARG A N 1
ATOM 862 C CA . ARG A 1 112 ? -15.830 10.233 30.604 1.00 88.00 112 ARG A CA 1
ATOM 863 C C . ARG A 1 112 ? -16.549 11.521 30.199 1.00 88.00 112 ARG A C 1
ATOM 865 O O . ARG A 1 112 ? -16.761 12.396 31.033 1.00 88.00 112 ARG A O 1
ATOM 872 N N . ARG A 1 113 ? -16.928 11.649 28.925 1.00 84.62 113 ARG A N 1
ATOM 873 C CA . ARG A 1 113 ? -17.659 12.820 28.411 1.00 84.62 113 ARG A CA 1
ATOM 874 C C . ARG A 1 113 ? -19.093 12.875 28.914 1.00 84.62 113 ARG A C 1
ATOM 876 O O . ARG A 1 113 ? -19.579 13.967 29.202 1.00 84.62 113 ARG A O 1
ATOM 883 N N . THR A 1 114 ? -19.744 11.724 29.046 1.00 79.19 114 THR A N 1
ATOM 884 C CA . THR A 1 114 ? -21.089 11.635 29.620 1.00 79.19 114 THR A CA 1
ATOM 885 C C . THR A 1 114 ? -21.077 12.053 31.092 1.00 79.19 114 THR A C 1
ATOM 887 O O . THR A 1 114 ? -21.891 12.879 31.476 1.00 79.19 114 THR A O 1
ATOM 890 N N . HIS A 1 115 ? -20.083 11.612 31.874 1.00 68.75 115 HIS A N 1
ATOM 891 C CA . HIS A 1 115 ? -19.941 11.982 33.291 1.00 68.75 115 HIS A CA 1
ATOM 892 C C . HIS A 1 115 ? -19.537 13.445 33.551 1.00 68.75 115 HIS A C 1
ATOM 894 O O . HIS A 1 115 ? -19.729 13.934 34.655 1.00 68.75 115 HIS A O 1
ATOM 900 N N . MET A 1 116 ? -18.948 14.136 32.569 1.00 61.19 116 MET A N 1
ATOM 901 C CA . MET A 1 116 ? -18.617 15.569 32.649 1.00 61.19 116 MET A CA 1
ATOM 902 C C . MET A 1 116 ? -19.766 16.490 32.210 1.00 61.19 116 MET A C 1
ATOM 904 O O . MET A 1 116 ? -19.631 17.707 32.320 1.00 61.19 116 MET A O 1
ATOM 908 N N . SER A 1 117 ? -20.835 15.928 31.639 1.00 57.62 117 SER A N 1
ATOM 909 C CA . SER A 1 117 ? -21.986 16.683 31.124 1.00 57.62 117 SER A CA 1
ATOM 910 C C . SER A 1 117 ? -23.209 16.624 32.056 1.00 57.62 117 SER A C 1
ATOM 912 O O . SER A 1 117 ? -24.234 17.218 31.724 1.00 57.62 117 SER A O 1
ATOM 914 N N . GLU A 1 118 ? -23.091 15.928 33.192 1.00 50.25 118 GLU A N 1
ATOM 915 C CA . GLU A 1 118 ? -23.994 15.976 34.357 1.00 50.25 118 GLU A CA 1
ATOM 916 C C . GLU A 1 118 ? -23.365 16.827 35.467 1.00 50.25 118 GLU A C 1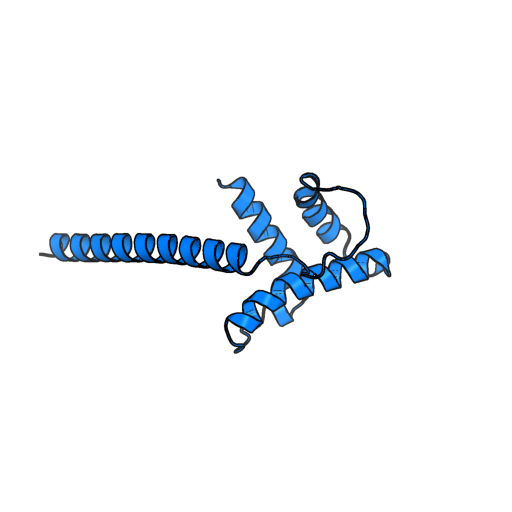
ATOM 918 O O . GLU A 1 118 ? -24.120 17.580 36.123 1.00 50.25 118 GLU A O 1
#

Organism: NCBI:txid1036808

Secondary structure (DSSP, 8-state):
-HHHHHHHHHHHHHHHHH-GGGGS-----HHHHHHHHHHHHHHHHHHHHH-GGGS-HHHHHHHHHHHTT----------S----HHHHHHHHHHHHHHHHHHHHHHHHHHHHHHHT--

Sequence (118 aa):
HSQLQNDIERIFGVIKKEFAMASQACNYPMRTQAQIIPALCLLRNFILVHDPDDVNESDTASMALVNDSQANQNGEAFIGTGVSRAESTRAAAYRDTIATNMWTSYQEECSRRTHMSE